Protein AF-A0A6C0KPS4-F1 (afdb_monomer)

Mean predicted aligned error: 5.7 Å

pLDDT: mean 87.26, std 7.45, range [55.06, 95.56]

Sequence (74 aa):
MVRQQVPLQQKLLISLFCSILFIILSMPIVYHFTNGIFETLDIHVLGIDGNPTITGLVLHAIVFGLIVLLTMYF

Radius of gyration: 15.92 Å; Cα contacts (8 Å, |Δi|>4): 45; chains: 1; bounding box: 45×24×33 Å

Organism: NCBI:txid1070528

Solvent-accessible surface area (backbone atoms only — not comparable to full-atom values): 4340 Å² total; per-residue (Å²): 135,86,81,81,74,79,53,68,70,59,54,52,52,53,53,51,51,52,50,51,51,51,51,58,63,69,34,68,69,46,43,55,54,48,22,70,62,32,49,84,71,77,42,62,23,46,43,98,88,72,44,75,26,72,63,24,51,53,52,47,50,52,52,50,52,50,53,54,50,50,64,73,73,107

Structure (mmCIF, N/CA/C/O backbone):
data_AF-A0A6C0KPS4-F1
#
_entry.id   AF-A0A6C0KPS4-F1
#
loop_
_atom_site.group_PDB
_atom_site.id
_a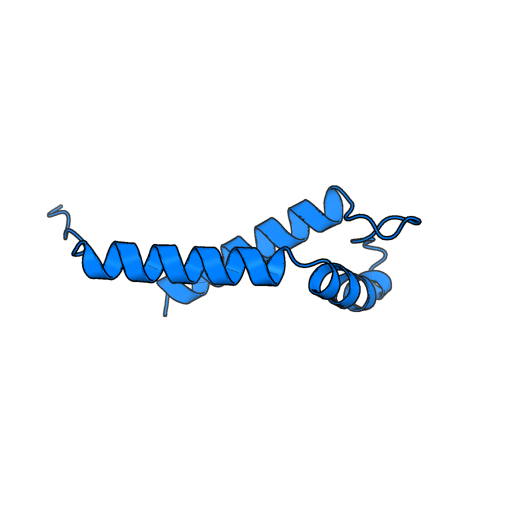tom_site.type_symbol
_atom_site.label_atom_id
_atom_site.label_alt_id
_atom_site.label_comp_id
_atom_site.label_asym_id
_atom_site.label_entity_id
_atom_site.label_seq_id
_atom_site.pdbx_PDB_ins_code
_atom_site.Cartn_x
_atom_site.Cartn_y
_atom_site.Cartn_z
_atom_site.occupancy
_atom_site.B_iso_or_equiv
_atom_site.auth_seq_id
_atom_site.auth_comp_id
_atom_site.auth_asym_id
_atom_site.auth_atom_id
_atom_site.pdbx_PDB_model_num
ATOM 1 N N . MET A 1 1 ? -24.275 -16.656 14.528 1.00 55.06 1 MET A N 1
ATOM 2 C CA . MET A 1 1 ? -23.151 -15.697 14.430 1.00 55.06 1 MET A CA 1
ATOM 3 C C . MET A 1 1 ? -23.708 -14.285 14.542 1.00 55.06 1 MET A C 1
ATOM 5 O O . MET A 1 1 ? -24.356 -13.825 13.612 1.00 55.06 1 MET A O 1
ATOM 9 N N . VAL A 1 2 ? -23.538 -13.623 15.689 1.00 60.50 2 VAL A N 1
ATOM 10 C CA . VAL A 1 2 ? -23.928 -12.213 15.859 1.00 60.50 2 VAL A CA 1
ATOM 11 C C . VAL A 1 2 ? -22.810 -11.357 15.266 1.00 60.50 2 VAL A C 1
ATOM 13 O O . VAL A 1 2 ? -21.676 -11.422 15.730 1.00 60.50 2 VAL A O 1
ATOM 16 N N . ARG A 1 3 ? -23.097 -10.598 14.205 1.00 74.00 3 ARG A N 1
ATOM 17 C CA . ARG A 1 3 ? -22.119 -9.705 13.568 1.00 74.00 3 ARG A CA 1
ATOM 18 C C . ARG A 1 3 ? -21.917 -8.487 14.469 1.00 74.00 3 ARG A C 1
ATOM 20 O O . ARG A 1 3 ? -22.746 -7.580 14.445 1.00 74.00 3 ARG A O 1
ATOM 27 N N . GLN A 1 4 ? -20.845 -8.463 15.262 1.00 71.50 4 GLN A N 1
ATOM 28 C CA . GLN A 1 4 ? -20.445 -7.244 15.968 1.00 71.50 4 GLN A CA 1
ATOM 29 C C . GLN A 1 4 ? -20.175 -6.145 14.933 1.00 71.50 4 GLN A C 1
ATOM 31 O O . GLN A 1 4 ? -19.322 -6.280 14.056 1.00 71.50 4 GLN A O 1
ATOM 36 N N . GLN A 1 5 ? -20.968 -5.077 14.986 1.00 78.06 5 GLN A N 1
ATOM 37 C CA . GLN A 1 5 ? -20.817 -3.931 14.099 1.00 78.06 5 GLN A CA 1
ATOM 38 C C . GLN A 1 5 ? -19.739 -3.018 14.678 1.00 78.06 5 GLN A C 1
ATOM 40 O O . GLN A 1 5 ? -19.929 -2.435 15.741 1.00 78.06 5 GLN A O 1
ATOM 45 N N . VAL A 1 6 ? -18.620 -2.875 13.970 1.00 82.50 6 VAL A N 1
ATOM 46 C CA . VAL A 1 6 ? -17.606 -1.869 14.308 1.00 82.50 6 VAL A CA 1
ATOM 47 C C . VAL A 1 6 ? -18.251 -0.472 14.199 1.00 82.50 6 VAL A C 1
ATOM 49 O O . VAL A 1 6 ? -18.847 -0.176 13.151 1.00 82.50 6 VAL A O 1
ATOM 52 N N . PRO A 1 7 ? -18.186 0.383 15.238 1.00 89.62 7 PRO A N 1
ATOM 53 C CA . PRO A 1 7 ? -18.760 1.725 15.206 1.00 89.62 7 PRO A CA 1
ATOM 54 C C . PRO A 1 7 ? -18.143 2.574 14.087 1.00 89.62 7 PRO A C 1
ATOM 56 O O . PRO A 1 7 ? -16.978 2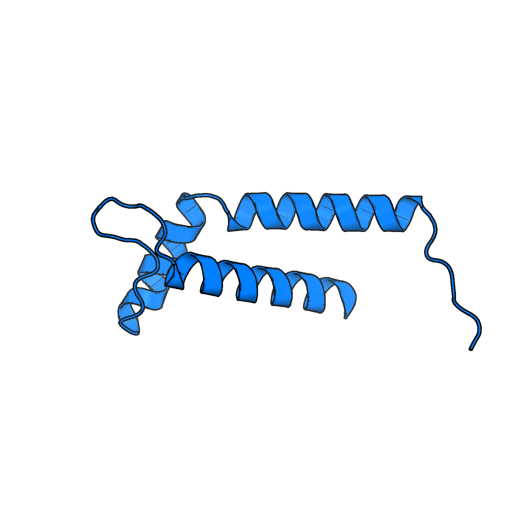.412 13.721 1.00 89.62 7 PRO A O 1
ATOM 59 N N . LEU A 1 8 ? -18.930 3.507 13.539 1.00 90.44 8 LEU A N 1
ATOM 60 C CA . LEU A 1 8 ? -18.530 4.334 12.392 1.00 90.44 8 LEU A CA 1
ATOM 61 C C . LEU A 1 8 ? -17.206 5.075 12.630 1.00 90.44 8 LEU A C 1
ATOM 63 O O . LEU A 1 8 ? -16.358 5.107 11.747 1.00 90.44 8 LEU A O 1
ATOM 67 N N . GLN A 1 9 ? -17.011 5.617 13.833 1.00 90.06 9 GLN A N 1
ATOM 68 C CA . GLN A 1 9 ? -15.789 6.335 14.208 1.00 90.06 9 GLN A CA 1
ATOM 69 C C . GLN A 1 9 ? -14.534 5.464 14.064 1.00 90.06 9 GLN A C 1
ATOM 71 O O . GLN A 1 9 ? -13.530 5.920 13.525 1.00 90.06 9 GLN A O 1
ATOM 76 N N . GLN A 1 10 ? -14.604 4.192 14.468 1.00 88.75 10 GLN A N 1
ATOM 77 C CA . GLN A 1 10 ? -13.488 3.255 14.320 1.00 88.75 10 GLN A CA 1
ATOM 78 C C . GLN A 1 10 ? -13.244 2.909 12.849 1.00 88.75 10 GLN A C 1
ATOM 80 O O . GLN A 1 10 ? -12.099 2.897 12.409 1.00 88.75 10 GLN A O 1
ATOM 85 N N . LYS A 1 11 ? -14.305 2.710 12.054 1.00 87.69 11 LYS A N 1
ATOM 86 C CA . LYS A 1 11 ? -14.175 2.482 10.603 1.00 87.69 11 LYS A CA 1
ATOM 87 C C . LYS A 1 11 ? -13.477 3.649 9.904 1.00 87.69 11 LYS A C 1
ATOM 89 O O . LYS A 1 11 ? -12.610 3.423 9.063 1.00 87.69 11 LYS A O 1
ATOM 94 N N . LEU A 1 12 ? -13.835 4.883 10.263 1.00 93.25 12 LEU A N 1
ATOM 95 C CA . LEU A 1 12 ? -13.216 6.091 9.717 1.00 93.25 12 LEU A CA 1
ATOM 96 C C . LEU A 1 12 ? -11.745 6.205 10.121 1.00 93.25 12 LEU A C 1
ATOM 98 O O . LEU A 1 12 ? -10.910 6.472 9.263 1.00 93.25 12 LEU A O 1
ATOM 102 N N . LEU A 1 13 ? -11.420 5.944 11.389 1.00 91.19 13 LEU A N 1
ATOM 103 C CA . LEU A 1 13 ? -10.041 5.986 11.875 1.00 91.19 13 LEU A CA 1
ATOM 104 C C . LEU A 1 13 ? -9.156 4.956 11.158 1.00 91.19 13 LEU A C 1
ATOM 106 O O . LEU A 1 13 ? -8.082 5.304 10.673 1.00 91.19 13 LEU A O 1
ATOM 110 N N . ILE A 1 14 ? -9.636 3.716 11.022 1.00 91.06 14 ILE A N 1
ATOM 111 C CA . ILE A 1 14 ? -8.928 2.645 10.304 1.00 91.06 14 ILE A CA 1
ATOM 112 C C . ILE A 1 14 ? -8.735 3.024 8.830 1.00 91.06 14 ILE A C 1
ATOM 114 O O . ILE A 1 14 ? -7.644 2.863 8.288 1.00 91.06 14 ILE A O 1
ATOM 118 N N . SER A 1 15 ? -9.769 3.572 8.183 1.00 92.38 15 SER A N 1
ATOM 119 C CA . SER A 1 15 ? -9.702 3.989 6.774 1.00 92.38 15 SER A CA 1
ATOM 120 C C . SER A 1 15 ? -8.710 5.135 6.558 1.00 92.38 15 SER A C 1
ATOM 122 O O . SER A 1 15 ? -7.960 5.127 5.580 1.00 92.38 15 SER A O 1
ATOM 124 N N . LEU A 1 16 ? -8.668 6.098 7.483 1.00 95.12 16 LEU A N 1
ATOM 125 C CA . LEU A 1 16 ? -7.713 7.204 7.453 1.00 95.12 16 LEU A CA 1
ATOM 126 C C . LEU A 1 16 ? -6.282 6.690 7.638 1.00 95.12 16 LEU A C 1
ATOM 128 O O . LEU A 1 16 ? -5.397 7.051 6.868 1.00 95.12 16 LEU A O 1
ATOM 132 N N . PHE A 1 17 ? -6.067 5.804 8.610 1.00 93.38 17 PHE A N 1
ATOM 133 C CA . PHE A 1 17 ? -4.763 5.198 8.861 1.00 93.38 17 PHE A CA 1
ATOM 134 C C . PHE A 1 17 ? -4.256 4.404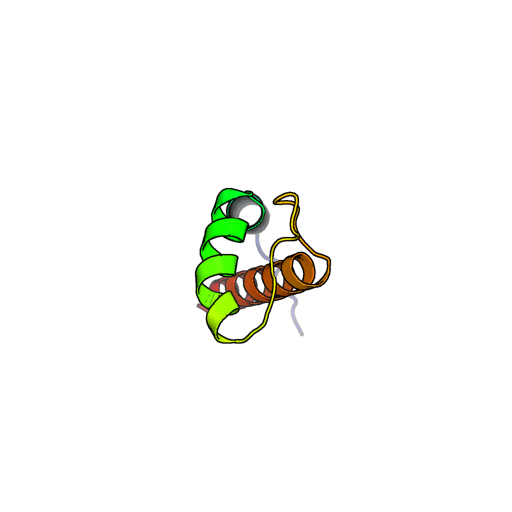 7.648 1.00 93.38 17 PHE A C 1
ATOM 136 O O . PHE A 1 17 ? -3.125 4.604 7.208 1.00 93.38 17 PHE A O 1
ATOM 143 N N . CYS A 1 18 ? -5.116 3.578 7.040 1.00 94.06 18 CYS A N 1
ATOM 144 C CA . CYS A 1 18 ? -4.782 2.844 5.817 1.00 94.06 18 CYS A CA 1
ATOM 145 C C . CYS A 1 18 ? -4.445 3.791 4.657 1.00 94.06 18 CYS A C 1
ATOM 147 O O . CYS A 1 18 ? -3.489 3.546 3.928 1.00 94.06 18 CYS A O 1
ATOM 149 N N . SER A 1 19 ? -5.189 4.890 4.505 1.00 94.94 19 SER A N 1
ATOM 150 C CA . SER A 1 19 ? -4.915 5.901 3.473 1.00 94.94 19 SER A CA 1
ATOM 151 C C . SER A 1 19 ? -3.545 6.556 3.662 1.00 94.94 19 SER A C 1
ATOM 153 O O . SER A 1 19 ? -2.797 6.705 2.700 1.00 94.94 19 SER A O 1
ATOM 155 N N . ILE A 1 20 ? -3.185 6.908 4.901 1.00 95.56 20 ILE A N 1
ATOM 156 C CA . ILE A 1 20 ? -1.878 7.500 5.219 1.00 95.56 20 ILE A CA 1
ATOM 157 C C . ILE A 1 20 ? -0.752 6.506 4.922 1.00 95.56 20 ILE A C 1
ATOM 159 O O . ILE A 1 20 ? 0.221 6.866 4.261 1.00 95.56 20 ILE A O 1
ATOM 163 N N . LEU A 1 21 ? -0.895 5.249 5.352 1.00 94.44 21 LEU A N 1
ATOM 164 C CA . LEU A 1 21 ? 0.080 4.200 5.051 1.00 94.44 21 LEU A CA 1
ATOM 165 C C . LEU A 1 21 ? 0.253 3.986 3.547 1.00 94.44 21 LEU A C 1
ATOM 167 O O . LEU A 1 21 ? 1.381 3.876 3.071 1.00 94.44 21 LEU A O 1
ATOM 171 N N . PHE A 1 22 ? -0.850 3.957 2.798 1.00 94.06 22 PHE A N 1
ATOM 172 C CA . PHE A 1 22 ? -0.807 3.816 1.349 1.00 94.06 22 PHE A CA 1
ATOM 173 C C . PHE A 1 22 ? -0.041 4.968 0.698 1.00 94.06 22 PHE A C 1
ATOM 175 O O . PHE A 1 22 ? 0.805 4.718 -0.157 1.00 94.06 22 PHE A O 1
ATOM 182 N N . ILE A 1 23 ? -0.292 6.212 1.125 1.00 94.50 23 ILE A N 1
ATOM 183 C CA . ILE A 1 23 ? 0.433 7.384 0.622 1.00 94.50 23 ILE A CA 1
ATOM 184 C C . ILE A 1 23 ? 1.926 7.223 0.877 1.00 94.50 23 ILE A C 1
ATOM 186 O O . ILE A 1 23 ? 2.697 7.334 -0.070 1.00 94.50 23 ILE A O 1
ATOM 190 N N . ILE A 1 24 ? 2.322 6.919 2.118 1.00 93.62 24 ILE A N 1
ATOM 191 C CA . ILE A 1 24 ? 3.731 6.777 2.504 1.00 93.62 24 ILE A CA 1
ATOM 192 C C . ILE A 1 24 ? 4.414 5.718 1.638 1.00 93.62 24 ILE A C 1
ATOM 194 O O . ILE A 1 24 ? 5.429 6.007 1.012 1.00 93.62 24 ILE A O 1
ATOM 198 N N . LEU A 1 25 ? 3.837 4.518 1.546 1.00 92.44 25 LEU A N 1
ATOM 199 C CA . LEU A 1 25 ? 4.422 3.422 0.770 1.00 92.44 25 LEU A CA 1
ATOM 200 C C . LEU A 1 25 ? 4.387 3.669 -0.742 1.00 92.44 25 LEU A C 1
ATOM 202 O O . LEU A 1 25 ? 5.195 3.103 -1.467 1.00 92.44 25 LEU A O 1
ATOM 206 N N . SER A 1 26 ? 3.487 4.525 -1.224 1.00 89.44 26 SER A N 1
ATOM 207 C CA . SER A 1 26 ? 3.405 4.886 -2.642 1.00 89.44 26 SER A CA 1
ATOM 208 C C . SER A 1 26 ? 4.340 6.036 -3.033 1.00 89.44 26 SER A C 1
ATOM 210 O O . SER A 1 26 ? 4.405 6.388 -4.210 1.00 89.44 26 SER A O 1
ATOM 212 N N . MET A 1 27 ? 5.061 6.650 -2.084 1.00 90.88 27 MET A N 1
ATOM 213 C CA . MET A 1 27 ? 5.971 7.753 -2.397 1.00 90.88 27 MET A CA 1
ATOM 214 C C . MET A 1 27 ? 7.218 7.255 -3.147 1.00 90.88 27 MET A C 1
ATOM 216 O O . MET A 1 27 ? 7.817 6.264 -2.724 1.00 90.88 27 MET A O 1
ATOM 220 N N . PRO A 1 28 ? 7.716 7.994 -4.162 1.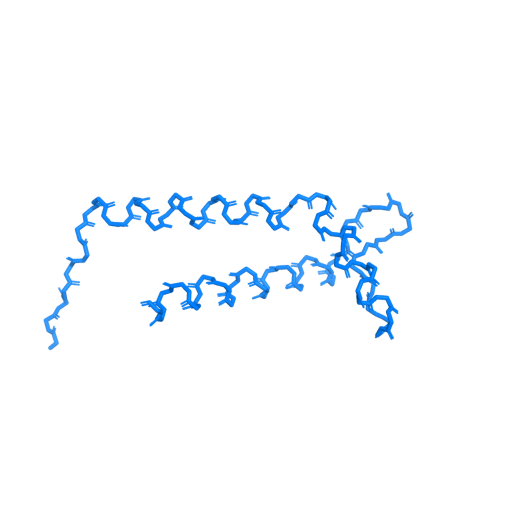00 87.94 28 PRO A N 1
ATOM 221 C CA . PRO A 1 28 ? 8.928 7.627 -4.902 1.00 87.94 28 PRO A CA 1
ATOM 222 C C . PRO A 1 28 ? 10.139 7.358 -4.001 1.00 87.94 28 PRO A C 1
ATOM 224 O O . PRO A 1 28 ? 10.916 6.444 -4.254 1.00 87.94 28 PRO A O 1
ATOM 227 N N . ILE A 1 29 ? 10.275 8.104 -2.900 1.00 90.00 29 ILE A N 1
ATOM 228 C CA . ILE A 1 29 ? 11.375 7.922 -1.945 1.00 90.00 29 ILE A CA 1
ATOM 229 C C . ILE A 1 29 ? 11.396 6.524 -1.312 1.00 90.00 29 ILE A C 1
ATOM 231 O O . ILE A 1 29 ? 12.472 5.973 -1.087 1.00 90.00 29 ILE A O 1
ATOM 235 N N . VAL A 1 30 ? 10.228 5.918 -1.079 1.00 90.31 30 VAL A N 1
ATOM 236 C CA . VAL A 1 30 ? 10.125 4.561 -0.526 1.00 90.31 30 VAL A CA 1
ATOM 237 C C . VAL A 1 30 ? 10.482 3.519 -1.583 1.00 90.31 30 VAL A C 1
ATOM 239 O O . VAL A 1 30 ? 11.173 2.548 -1.273 1.00 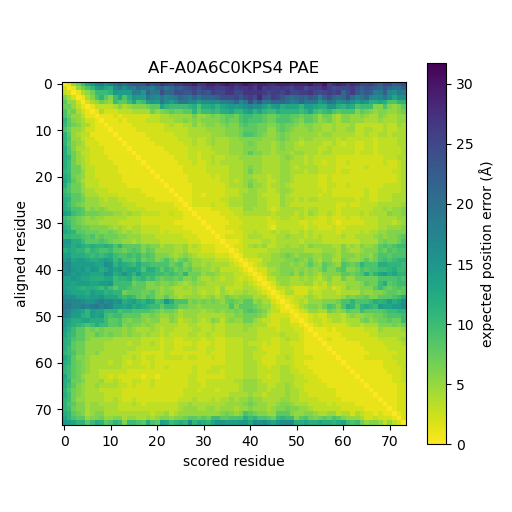90.31 30 VAL A O 1
ATOM 242 N N . TYR A 1 31 ? 10.129 3.764 -2.846 1.00 89.19 31 TYR A N 1
ATOM 243 C CA . TYR A 1 31 ? 10.582 2.935 -3.965 1.00 89.19 31 TYR A CA 1
ATOM 244 C C . TYR A 1 31 ? 12.104 2.991 -4.146 1.00 89.19 31 TYR A C 1
ATOM 246 O O . TYR A 1 31 ? 12.727 1.954 -4.342 1.00 89.19 31 TYR A O 1
ATOM 254 N N . HIS A 1 32 ? 12.730 4.165 -4.016 1.00 87.88 32 HIS A N 1
ATOM 255 C CA . HIS A 1 32 ? 14.195 4.279 -4.049 1.00 87.88 32 HIS A CA 1
ATOM 256 C C . HIS A 1 32 ? 14.858 3.536 -2.886 1.00 87.88 32 HIS A C 1
ATOM 258 O O . HIS A 1 32 ? 15.847 2.831 -3.087 1.00 87.88 32 HIS A O 1
ATOM 264 N N . PHE A 1 33 ? 14.297 3.658 -1.682 1.00 88.31 33 PHE A N 1
ATOM 265 C CA . PHE A 1 33 ? 14.812 2.977 -0.498 1.00 88.31 33 PHE A CA 1
ATOM 266 C C . PHE A 1 33 ? 14.732 1.452 -0.630 1.00 88.31 33 PHE A C 1
ATOM 268 O O . PHE A 1 33 ? 15.709 0.747 -0.389 1.00 88.31 33 PHE A O 1
ATOM 275 N N . THR A 1 34 ? 13.580 0.936 -1.055 1.00 86.81 34 THR A N 1
ATOM 276 C CA . THR A 1 34 ? 13.390 -0.503 -1.273 1.00 86.81 34 THR A CA 1
ATOM 277 C C . THR A 1 34 ? 14.222 -1.016 -2.442 1.00 86.81 34 THR A C 1
ATOM 279 O O . THR A 1 34 ? 14.781 -2.101 -2.322 1.00 86.81 34 THR A O 1
ATOM 282 N N . ASN A 1 35 ? 14.399 -0.247 -3.521 1.00 86.31 35 ASN A N 1
ATOM 283 C CA . ASN A 1 35 ? 15.272 -0.648 -4.622 1.00 86.31 35 ASN A CA 1
ATOM 284 C C . ASN A 1 35 ? 16.694 -0.946 -4.129 1.00 86.31 35 ASN A C 1
ATOM 286 O O . ASN A 1 35 ? 17.203 -2.016 -4.421 1.00 86.31 35 ASN A O 1
ATOM 290 N N . GLY A 1 36 ? 17.287 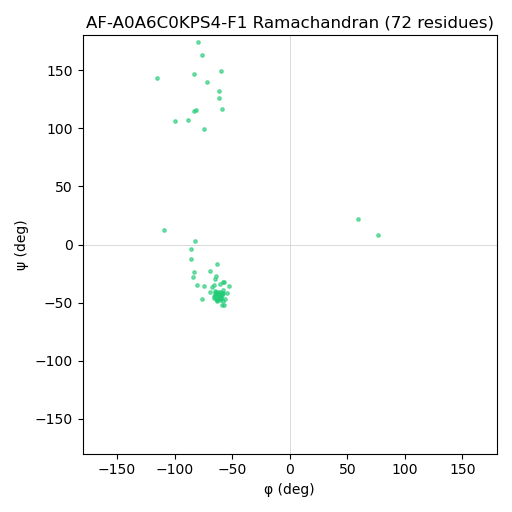-0.081 -3.299 1.00 83.38 36 GLY A N 1
ATOM 291 C CA . GLY A 1 36 ? 18.629 -0.324 -2.751 1.00 83.38 36 GLY A CA 1
ATOM 292 C C . GLY A 1 36 ? 18.729 -1.553 -1.834 1.00 83.38 36 GLY A C 1
ATOM 293 O O . GLY A 1 36 ? 19.786 -2.169 -1.736 1.00 83.38 36 GLY A O 1
ATOM 294 N N . ILE A 1 37 ? 17.634 -1.949 -1.176 1.00 85.38 37 ILE A N 1
ATOM 295 C CA . ILE A 1 37 ? 17.590 -3.168 -0.349 1.00 85.38 37 ILE A CA 1
ATOM 296 C C . ILE A 1 37 ? 17.504 -4.415 -1.238 1.00 85.38 37 ILE A C 1
ATOM 298 O O . ILE A 1 37 ? 18.234 -5.387 -1.037 1.00 85.38 37 ILE A O 1
ATOM 302 N N . PHE A 1 38 ? 16.606 -4.384 -2.221 1.00 84.62 38 PHE A N 1
ATOM 303 C CA . PHE A 1 38 ? 16.257 -5.529 -3.061 1.00 84.62 38 PHE A CA 1
ATOM 304 C C . PHE A 1 38 ? 17.176 -5.722 -4.277 1.00 84.62 38 PHE A C 1
ATOM 306 O O . PHE A 1 38 ? 17.188 -6.808 -4.853 1.00 84.62 38 PHE A O 1
ATOM 313 N N . GLU A 1 39 ? 18.009 -4.735 -4.611 1.00 80.50 39 GLU A N 1
ATOM 314 C CA . GLU A 1 39 ? 19.052 -4.837 -5.640 1.00 80.50 39 GLU A CA 1
ATOM 315 C C . GLU A 1 39 ? 20.045 -5.970 -5.330 1.00 80.50 39 GLU A C 1
ATOM 317 O O . GLU A 1 39 ? 20.481 -6.685 -6.227 1.00 80.50 39 GLU A O 1
ATOM 322 N N . THR A 1 40 ? 20.304 -6.238 -4.044 1.00 82.00 40 THR A N 1
ATOM 323 C CA . THR A 1 40 ? 21.133 -7.379 -3.604 1.00 82.00 40 THR A CA 1
ATOM 324 C C . THR A 1 40 ? 20.547 -8.753 -3.956 1.00 82.00 40 THR A C 1
ATOM 326 O O . THR A 1 40 ? 21.268 -9.750 -3.939 1.00 82.00 40 THR A O 1
ATOM 329 N N . LEU A 1 41 ? 19.254 -8.812 -4.282 1.00 81.38 41 LEU A N 1
ATOM 330 C CA . LEU A 1 41 ? 18.508 -10.018 -4.641 1.00 81.38 41 LEU A CA 1
ATOM 331 C C . LEU A 1 41 ? 18.128 -10.055 -6.133 1.00 81.38 41 LEU A C 1
ATOM 333 O O . LEU A 1 41 ? 17.290 -10.870 -6.512 1.00 81.38 41 LEU A O 1
ATOM 337 N N . ASP A 1 42 ? 18.711 -9.179 -6.965 1.00 82.19 42 ASP A N 1
ATOM 338 C CA . ASP A 1 42 ? 18.392 -9.012 -8.397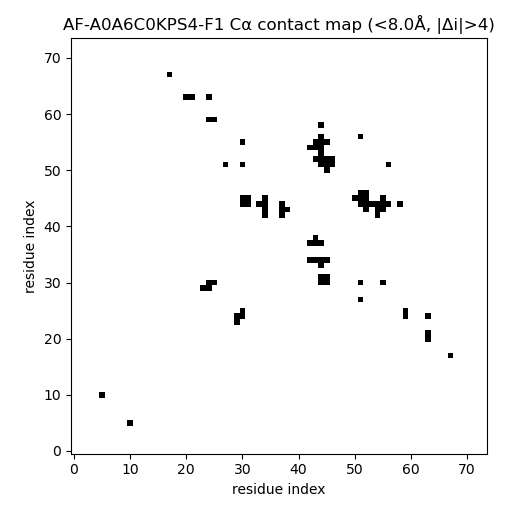 1.00 82.19 42 ASP A CA 1
ATOM 339 C C . ASP A 1 42 ? 16.916 -8.626 -8.667 1.00 82.19 42 ASP A C 1
ATOM 341 O O . ASP A 1 42 ? 16.361 -8.823 -9.751 1.00 82.19 42 ASP A O 1
ATOM 345 N N . ILE A 1 43 ? 16.244 -8.050 -7.661 1.00 82.75 43 ILE A N 1
ATOM 346 C CA . ILE A 1 43 ? 14.857 -7.585 -7.756 1.00 82.75 43 ILE A CA 1
ATOM 347 C C . ILE A 1 43 ? 14.858 -6.072 -7.982 1.00 82.75 43 ILE A C 1
ATOM 349 O O . ILE A 1 43 ? 15.079 -5.280 -7.067 1.00 82.75 43 ILE A O 1
ATOM 353 N N . HIS A 1 44 ? 14.536 -5.672 -9.211 1.00 83.62 44 HIS A N 1
ATOM 354 C CA . HIS A 1 44 ? 14.475 -4.271 -9.620 1.00 83.62 44 HIS A CA 1
ATOM 355 C C . HIS A 1 44 ? 13.087 -3.674 -9.354 1.00 83.62 44 HIS A C 1
ATOM 357 O O . HIS A 1 44 ? 12.102 -3.961 -10.045 1.00 83.62 44 HIS A O 1
ATOM 363 N N . VAL A 1 45 ? 13.010 -2.824 -8.333 1.00 84.88 45 VAL A N 1
ATOM 364 C CA . VAL A 1 45 ? 11.786 -2.119 -7.922 1.00 84.88 45 VAL A CA 1
ATOM 365 C C . VAL A 1 45 ? 11.591 -0.846 -8.760 1.00 84.88 45 VAL A C 1
ATOM 367 O O . VAL A 1 45 ? 10.460 -0.424 -9.012 1.00 84.88 45 VAL A O 1
ATOM 370 N N . LEU A 1 46 ? 12.692 -0.271 -9.245 1.00 86.69 46 LEU A N 1
ATOM 371 C CA . LEU A 1 46 ? 12.725 0.882 -10.138 1.00 86.69 46 LEU A CA 1
ATOM 372 C C . LEU A 1 46 ? 13.305 0.510 -11.505 1.00 86.69 46 LEU A C 1
ATOM 374 O O . LEU A 1 46 ? 14.214 -0.310 -11.612 1.00 86.69 46 LEU A O 1
ATOM 378 N N . GLY A 1 47 ? 12.757 1.116 -12.556 1.00 81.75 47 GLY A N 1
ATOM 379 C CA . GLY A 1 47 ? 13.321 1.076 -13.900 1.00 81.75 47 GLY A CA 1
ATOM 380 C C . GLY A 1 47 ? 14.468 2.075 -14.063 1.00 81.75 47 GLY A C 1
ATOM 381 O O . GLY A 1 47 ? 14.712 2.909 -13.192 1.00 81.75 47 GLY A O 1
ATOM 382 N N . ILE A 1 48 ? 15.131 2.025 -15.220 1.00 77.81 48 ILE A N 1
ATOM 383 C CA . ILE A 1 48 ? 16.281 2.886 -15.558 1.00 77.81 48 ILE A CA 1
ATOM 384 C C . ILE A 1 48 ? 15.921 4.382 -15.455 1.00 77.81 48 ILE A C 1
ATOM 386 O O . ILE A 1 48 ? 16.746 5.189 -15.038 1.00 77.81 48 ILE A O 1
ATOM 390 N N . ASP A 1 49 ? 14.666 4.737 -15.740 1.00 82.19 49 ASP A N 1
ATOM 391 C CA . ASP A 1 49 ? 14.163 6.116 -15.680 1.00 82.19 49 ASP A CA 1
ATOM 392 C C . ASP A 1 49 ? 13.757 6.570 -14.261 1.00 82.19 49 ASP A C 1
ATOM 394 O O . ASP A 1 49 ? 13.207 7.656 -14.091 1.00 82.19 49 ASP A O 1
ATOM 398 N N . GLY A 1 50 ? 13.954 5.732 -13.234 1.00 79.12 50 GLY A N 1
ATOM 399 C CA . GLY A 1 50 ? 13.520 6.008 -11.858 1.00 79.12 50 GLY A CA 1
ATOM 400 C C . GLY A 1 50 ? 12.017 5.822 -11.618 1.00 79.12 50 GLY A C 1
ATOM 401 O O . GLY A 1 50 ? 11.517 6.146 -10.542 1.00 79.12 50 GLY A O 1
ATOM 402 N N . ASN A 1 51 ? 11.290 5.277 -12.595 1.00 85.31 51 ASN A N 1
ATOM 403 C CA . ASN A 1 51 ? 9.872 4.949 -12.465 1.00 85.31 51 ASN A CA 1
ATOM 404 C C . ASN A 1 51 ? 9.676 3.579 -11.793 1.00 85.31 51 ASN A C 1
ATOM 406 O O . ASN A 1 51 ? 10.472 2.668 -12.032 1.00 85.31 51 ASN A O 1
ATOM 410 N N . PRO A 1 52 ? 8.611 3.386 -10.996 1.00 85.94 52 PRO A N 1
ATOM 411 C CA . PRO A 1 52 ? 8.302 2.087 -10.411 1.00 85.94 52 PRO A CA 1
ATOM 412 C C . PRO A 1 52 ? 8.027 1.042 -11.496 1.00 85.94 52 PRO A C 1
ATOM 414 O O . PRO A 1 52 ? 7.252 1.273 -12.426 1.00 85.94 52 PRO A O 1
ATOM 417 N N . THR A 1 53 ? 8.656 -0.126 -11.369 1.00 90.00 53 THR A N 1
ATOM 418 C CA . THR A 1 53 ? 8.352 -1.278 -12.227 1.00 90.00 53 THR A CA 1
ATOM 419 C C . THR A 1 53 ? 7.042 -1.930 -11.785 1.00 90.00 53 THR A C 1
ATOM 421 O O . THR A 1 53 ? 6.587 -1.750 -10.653 1.00 90.00 53 THR A O 1
ATOM 424 N N . ILE A 1 54 ? 6.437 -2.753 -12.649 1.00 89.06 54 ILE A N 1
ATOM 425 C CA . ILE A 1 54 ? 5.282 -3.577 -12.251 1.00 89.06 54 ILE A CA 1
ATOM 426 C C . ILE A 1 54 ? 5.652 -4.486 -11.069 1.00 89.06 54 ILE A C 1
ATOM 428 O O . ILE A 1 54 ? 4.872 -4.619 -10.129 1.00 8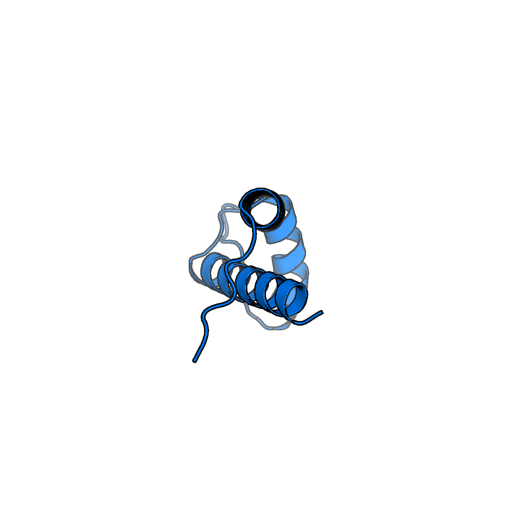9.06 54 ILE A O 1
ATOM 432 N N . THR A 1 55 ? 6.864 -5.047 -11.070 1.00 86.69 55 THR A N 1
ATOM 433 C CA . THR A 1 55 ? 7.397 -5.837 -9.951 1.00 86.69 55 THR A CA 1
ATOM 434 C C . THR A 1 55 ? 7.471 -5.011 -8.668 1.00 86.69 55 THR A C 1
ATOM 436 O O . THR A 1 55 ? 7.011 -5.464 -7.621 1.00 86.69 55 THR A O 1
ATOM 439 N N . GLY A 1 56 ? 7.985 -3.781 -8.748 1.00 87.88 56 GLY A N 1
ATOM 440 C CA . GLY A 1 56 ? 8.061 -2.865 -7.615 1.00 87.88 56 GLY A CA 1
ATOM 441 C C . GLY A 1 56 ? 6.689 -2.493 -7.059 1.00 87.88 56 GLY A C 1
ATOM 442 O O . GLY A 1 56 ? 6.507 -2.485 -5.841 1.00 87.88 56 GLY A O 1
ATOM 443 N N . LEU A 1 57 ? 5.711 -2.255 -7.937 1.00 90.69 57 LEU A N 1
ATOM 444 C CA . LEU A 1 57 ? 4.325 -1.978 -7.559 1.00 90.69 57 LEU A CA 1
ATOM 445 C C . LEU A 1 57 ? 3.685 -3.172 -6.838 1.00 90.69 57 LEU A C 1
ATOM 447 O O . LEU A 1 57 ? 3.073 -3.000 -5.785 1.00 90.69 57 LEU A O 1
ATOM 451 N N . VAL A 1 58 ? 3.845 -4.386 -7.376 1.00 92.50 58 VAL A N 1
ATOM 452 C CA . VAL A 1 58 ? 3.324 -5.614 -6.753 1.00 92.50 58 VAL A CA 1
ATOM 453 C C . VAL A 1 58 ? 3.966 -5.840 -5.385 1.00 92.50 58 VAL A C 1
ATOM 455 O O . VAL A 1 58 ? 3.261 -6.144 -4.422 1.00 92.50 58 VAL A O 1
ATOM 458 N N . LEU A 1 59 ? 5.280 -5.634 -5.268 1.00 91.12 59 LEU A N 1
ATOM 459 C CA . LEU A 1 59 ? 5.996 -5.755 -4.001 1.00 91.12 59 LEU A CA 1
ATOM 460 C C . LEU A 1 59 ? 5.455 -4.768 -2.957 1.00 91.12 59 LEU A C 1
ATOM 462 O O . LEU A 1 59 ? 5.133 -5.178 -1.842 1.00 91.12 59 LEU A O 1
ATOM 466 N N . HIS A 1 60 ? 5.270 -3.495 -3.316 1.00 92.00 60 HIS A N 1
ATOM 467 C CA . HIS A 1 60 ? 4.712 -2.497 -2.397 1.00 92.00 60 HIS A CA 1
ATOM 468 C C . HIS A 1 60 ? 3.255 -2.782 -2.029 1.00 92.00 60 HIS A C 1
ATOM 470 O O . HIS A 1 60 ? 2.868 -2.567 -0.881 1.00 92.00 60 HIS A O 1
ATOM 476 N N . ALA A 1 61 ? 2.454 -3.318 -2.954 1.00 93.62 61 ALA A N 1
ATOM 477 C CA . ALA A 1 61 ? 1.085 -3.734 -2.665 1.00 93.62 61 ALA A CA 1
ATOM 478 C C . ALA A 1 61 ? 1.037 -4.889 -1.648 1.00 93.62 61 ALA A C 1
ATOM 480 O O . ALA A 1 61 ? 0.229 -4.855 -0.718 1.00 93.62 61 ALA A O 1
ATOM 481 N N . ILE A 1 62 ? 1.929 -5.879 -1.779 1.00 93.88 62 ILE A N 1
ATOM 482 C CA . ILE A 1 62 ? 2.059 -6.982 -0.816 1.00 93.88 62 ILE A CA 1
ATOM 483 C C . ILE A 1 62 ? 2.489 -6.444 0.553 1.00 93.88 62 ILE A C 1
ATOM 485 O O . ILE A 1 62 ? 1.859 -6.767 1.558 1.00 93.88 62 ILE A O 1
ATOM 489 N N . VAL A 1 63 ? 3.517 -5.592 0.603 1.00 92.38 63 VAL A N 1
ATOM 490 C CA . VAL A 1 63 ? 4.009 -4.992 1.856 1.00 92.38 63 VAL A CA 1
ATOM 491 C C . VAL A 1 63 ? 2.920 -4.163 2.540 1.00 92.38 63 VAL A C 1
ATOM 493 O O . VAL A 1 63 ? 2.695 -4.323 3.739 1.00 92.38 63 VAL A O 1
ATOM 496 N N . PHE A 1 64 ? 2.191 -3.333 1.790 1.00 94.62 64 PHE A N 1
ATOM 497 C CA . PHE A 1 64 ? 1.048 -2.583 2.311 1.00 94.62 64 PHE A CA 1
ATOM 498 C C . PHE A 1 64 ? -0.015 -3.515 2.902 1.00 94.62 64 PHE A C 1
ATOM 500 O O . PHE A 1 64 ? -0.444 -3.316 4.039 1.00 94.62 64 PHE A O 1
ATOM 507 N N . GLY A 1 65 ? -0.401 -4.564 2.169 1.00 94.06 65 GLY A N 1
ATOM 508 C CA . GLY A 1 65 ? -1.370 -5.552 2.640 1.00 94.06 65 GLY A CA 1
ATOM 509 C C . GLY A 1 65 ? -0.930 -6.248 3.930 1.00 94.06 65 GLY A C 1
ATOM 510 O O . GLY A 1 65 ? -1.734 -6.393 4.850 1.00 94.06 65 GLY A O 1
ATOM 511 N N . LEU A 1 66 ? 0.350 -6.618 4.037 1.00 94.19 66 LEU A N 1
ATOM 512 C CA . LEU A 1 66 ? 0.916 -7.231 5.241 1.00 94.19 66 LEU A CA 1
ATOM 513 C C . LEU A 1 66 ? 0.906 -6.278 6.439 1.00 94.19 66 LEU A C 1
ATOM 515 O O . LEU A 1 66 ? 0.546 -6.697 7.536 1.00 94.19 66 LEU A O 1
ATOM 519 N N . ILE A 1 67 ? 1.249 -5.002 6.244 1.00 93.44 67 ILE A N 1
ATOM 520 C CA . ILE A 1 67 ? 1.217 -3.997 7.316 1.00 93.44 67 ILE A CA 1
ATOM 521 C C . ILE A 1 67 ? -0.219 -3.772 7.798 1.00 93.44 67 ILE A C 1
ATOM 523 O O . ILE A 1 67 ? -0.463 -3.739 9.005 1.00 93.44 67 ILE A O 1
ATOM 527 N N . VAL A 1 68 ? -1.183 -3.654 6.880 1.00 93.50 68 VAL A N 1
ATOM 528 C CA . VAL A 1 68 ? -2.604 -3.507 7.233 1.00 93.50 68 VAL A CA 1
ATOM 529 C C . VAL A 1 68 ? -3.095 -4.729 8.005 1.00 93.50 68 VAL A C 1
ATOM 531 O O . VAL A 1 68 ? -3.725 -4.574 9.049 1.00 93.50 68 VAL A O 1
ATOM 534 N N . LEU A 1 69 ? -2.767 -5.936 7.538 1.00 92.50 69 LEU A N 1
ATOM 535 C CA . LEU A 1 69 ? -3.120 -7.176 8.225 1.00 92.50 69 LEU A CA 1
ATOM 536 C C . LEU A 1 69 ? -2.527 -7.225 9.638 1.00 92.50 69 LEU A C 1
ATOM 538 O O . LEU A 1 69 ? -3.243 -7.536 10.585 1.00 92.50 69 LEU A O 1
ATOM 542 N N . LEU A 1 70 ? -1.246 -6.880 9.786 1.00 91.88 70 LEU A N 1
ATOM 543 C CA . LEU A 1 70 ? -0.565 -6.843 11.080 1.00 91.88 70 LEU A CA 1
ATOM 544 C C . LEU A 1 70 ? -1.222 -5.837 12.031 1.00 91.88 70 LEU A C 1
ATOM 546 O O . LEU A 1 70 ? -1.450 -6.153 13.193 1.00 91.88 70 LEU A O 1
ATOM 550 N N . THR A 1 71 ? -1.576 -4.656 11.521 1.00 88.12 71 THR A N 1
ATOM 551 C CA . THR A 1 71 ? -2.255 -3.606 12.299 1.00 88.12 71 THR A CA 1
ATOM 552 C C . THR A 1 71 ? -3.652 -4.038 12.748 1.00 88.12 71 THR A C 1
ATOM 554 O O . THR 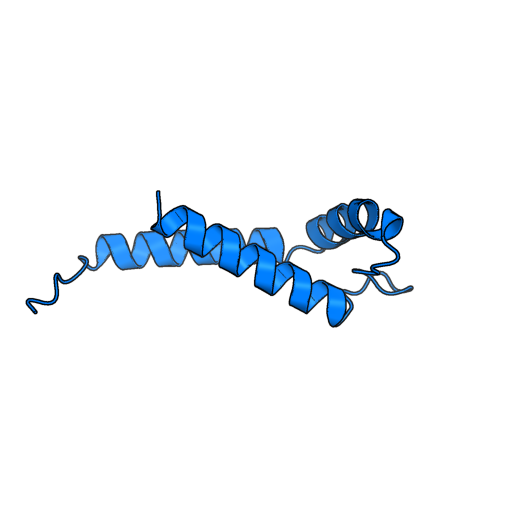A 1 71 ? -4.139 -3.565 13.761 1.00 88.12 71 THR A O 1
ATOM 557 N N . MET A 1 72 ? -4.330 -4.906 11.992 1.00 85.19 72 MET A N 1
ATOM 558 C CA . MET A 1 72 ? -5.631 -5.455 12.393 1.00 85.19 72 MET A CA 1
ATOM 559 C C . MET A 1 72 ? -5.517 -6.651 13.337 1.00 85.19 72 MET A C 1
ATOM 561 O O . MET A 1 72 ? -6.482 -6.976 14.027 1.00 85.19 72 MET A O 1
ATOM 565 N N . TYR A 1 73 ? -4.381 -7.345 13.307 1.00 84.38 73 TYR A N 1
ATOM 566 C CA . TYR A 1 73 ? -4.125 -8.493 14.162 1.00 84.38 73 TYR A CA 1
ATOM 567 C C . TYR A 1 73 ? -3.688 -8.083 15.577 1.00 84.38 73 TYR A C 1
ATOM 569 O O . TYR A 1 73 ? -4.022 -8.784 16.531 1.00 84.38 73 TYR A O 1
ATOM 577 N N . PHE A 1 74 ? -2.940 -6.983 15.699 1.00 70.75 74 PHE A N 1
ATOM 578 C CA . PHE A 1 74 ? -2.493 -6.404 16.970 1.00 70.75 74 PHE A CA 1
ATOM 579 C C . PHE A 1 74 ? -3.500 -5.383 17.512 1.00 70.75 74 PHE A C 1
ATOM 581 O O . PHE A 1 74 ? -3.760 -5.411 18.736 1.00 70.75 74 PHE A O 1
#

Foldseek 3Di:
DDDDDDDPVVVVVLVVVLVVLLVVLPDLVVLVVVQVVCVVVVQHQADPVSHGDPSVVVVSVVVSVVVSVVVVVD

Secondary structure (DSSP, 8-state):
-------HHHHHHHHHHHHHHHHHHHSHHHHHHHHHHHGGGT--SB-TTSPBPHHHHHHHHHHHHHHHHHHHH-